Protein AF-A0A1C6F5N3-F1 (afdb_monomer)

Solvent-accessible surface area (backbone atoms only — not comparable to full-atom values): 8047 Å² total; per-residue (Å²): 133,80,53,84,47,76,30,86,41,74,89,65,48,77,66,66,93,70,62,50,49,70,49,57,25,72,77,47,79,42,77,43,84,40,82,73,46,70,59,88,92,60,55,40,72,46,76,48,52,24,32,31,22,76,74,11,34,26,26,45,71,50,47,52,52,51,51,55,49,46,32,61,75,67,72,35,55,74,56,50,51,50,50,45,53,50,44,69,77,73,47,82,84,55,86,45,72,67,55,44,51,53,52,42,50,52,40,57,31,57,44,40,72,32,30,84,83,38,92,53,30,69,58,54,26,64,75,72,68,51,79,68,56,91,64,84,128

Nearest PDB structures (foldseek):
  6n60-assembly1_B  TM=3.748E-01  e=3.143E+00  Escherichia coli
  6tqo-assembly1_V  TM=3.774E-01  e=3.764E+00  Escherichia coli
  8gzh-assembly1_B  TM=3.529E-01  e=5.084E+00  Synechocystis sp. PCC 6803
  8txo-assembly1_A  TM=3.589E-01  e=7.745E+00  Escherichia coli
  7nsg-assembly1_A  TM=2.318E-01  e=5.399E+00  Homo sapiens

Structure (mmCIF, N/CA/C/O backbone):
data_AF-A0A1C6F5N3-F1
#
_entry.id   AF-A0A1C6F5N3-F1
#
loop_
_atom_site.group_PDB
_atom_site.id
_atom_site.type_symbol
_atom_site.label_atom_id
_atom_site.label_alt_id
_atom_site.label_comp_id
_atom_site.label_asym_id
_atom_site.label_entity_id
_atom_site.label_seq_id
_atom_site.pdbx_PDB_ins_code
_atom_site.Cartn_x
_atom_site.Cartn_y
_atom_site.Cartn_z
_atom_site.occupancy
_atom_site.B_iso_or_equiv
_atom_site.auth_seq_id
_atom_site.auth_comp_id
_atom_site.auth_asym_id
_atom_site.auth_atom_id
_atom_site.pdbx_PDB_model_num
ATOM 1 N N . MET A 1 1 ? 2.913 -21.765 -5.835 1.00 65.75 1 MET A N 1
ATOM 2 C CA . MET A 1 1 ? 3.964 -21.067 -6.609 1.00 65.75 1 MET A CA 1
ATOM 3 C C . MET A 1 1 ? 3.301 -19.849 -7.223 1.00 65.75 1 MET A C 1
ATOM 5 O O . MET A 1 1 ? 2.294 -20.045 -7.889 1.00 65.75 1 MET A O 1
ATOM 9 N N . TYR A 1 2 ? 3.788 -18.640 -6.940 1.00 76.81 2 TYR A N 1
ATOM 10 C CA . TYR A 1 2 ? 3.177 -17.402 -7.440 1.00 76.81 2 TYR A CA 1
ATOM 11 C C . TYR A 1 2 ? 3.415 -17.212 -8.949 1.00 76.81 2 TYR A C 1
ATOM 13 O O . TYR A 1 2 ? 4.410 -17.734 -9.475 1.00 76.81 2 TYR A O 1
ATOM 21 N N . PRO A 1 3 ? 2.514 -16.511 -9.661 1.00 80.19 3 PRO A N 1
ATOM 22 C CA . PRO A 1 3 ? 2.670 -16.251 -11.087 1.00 80.19 3 PRO A CA 1
ATOM 23 C C . PRO A 1 3 ? 3.905 -15.390 -11.363 1.00 80.19 3 PRO A C 1
ATOM 25 O O . PRO A 1 3 ? 4.174 -14.417 -10.666 1.00 80.19 3 PRO A O 1
ATOM 28 N N . ARG A 1 4 ? 4.642 -15.734 -12.427 1.00 82.25 4 ARG A N 1
ATOM 29 C CA . ARG A 1 4 ? 5.849 -15.012 -12.880 1.00 82.25 4 ARG A CA 1
ATOM 30 C C . ARG A 1 4 ? 5.552 -13.894 -13.886 1.00 82.25 4 ARG A C 1
ATOM 32 O O . ARG A 1 4 ? 6.461 -13.430 -14.571 1.00 82.25 4 ARG A O 1
ATOM 39 N N . THR A 1 5 ? 4.287 -13.517 -14.038 1.00 93.50 5 THR A N 1
ATOM 40 C CA . THR A 1 5 ? 3.874 -12.444 -14.947 1.00 93.50 5 THR A CA 1
ATOM 41 C C . THR A 1 5 ? 4.465 -11.127 -14.457 1.00 93.50 5 THR A C 1
ATOM 43 O O . THR A 1 5 ? 4.219 -10.741 -13.321 1.00 93.50 5 THR A O 1
ATOM 46 N N . ILE A 1 6 ? 5.245 -10.448 -15.297 1.00 94.75 6 ILE A N 1
ATOM 47 C CA . ILE A 1 6 ? 5.815 -9.132 -14.989 1.00 94.75 6 ILE A CA 1
ATOM 48 C C . ILE A 1 6 ? 4.849 -8.055 -15.482 1.00 94.75 6 ILE A C 1
ATOM 50 O O . ILE A 1 6 ? 4.496 -8.042 -16.663 1.00 94.75 6 ILE A O 1
ATOM 54 N N . ILE A 1 7 ? 4.443 -7.145 -14.598 1.00 96.56 7 ILE A N 1
ATOM 55 C CA . ILE A 1 7 ? 3.514 -6.055 -14.919 1.00 96.56 7 ILE A CA 1
ATOM 56 C C . ILE A 1 7 ? 4.216 -4.716 -14.683 1.00 96.56 7 ILE A C 1
ATOM 58 O O . ILE A 1 7 ? 4.397 -4.269 -13.554 1.00 96.56 7 ILE A O 1
ATOM 62 N N . ASP A 1 8 ? 4.615 -4.072 -15.779 1.00 96.19 8 ASP A N 1
ATOM 63 C CA . ASP A 1 8 ? 5.403 -2.829 -15.785 1.00 96.19 8 ASP A CA 1
ATOM 64 C C . ASP A 1 8 ? 4.609 -1.604 -16.251 1.00 96.19 8 ASP A C 1
ATOM 66 O O . ASP A 1 8 ? 5.149 -0.523 -16.472 1.00 96.19 8 ASP A O 1
ATOM 70 N N . SER A 1 9 ? 3.311 -1.730 -16.465 1.00 96.50 9 SER A N 1
ATOM 71 C CA . SER A 1 9 ? 2.491 -0.579 -16.831 1.00 96.50 9 SER A CA 1
ATOM 72 C C . SER A 1 9 ? 1.043 -0.847 -16.493 1.00 96.50 9 SER A C 1
ATOM 74 O O . SER A 1 9 ? 0.600 -1.993 -16.525 1.00 96.50 9 SER A O 1
ATOM 76 N N . LEU A 1 10 ? 0.293 0.222 -16.243 1.00 95.69 10 LEU A N 1
ATOM 77 C CA . LEU A 1 10 ? -1.140 0.143 -15.978 1.00 95.69 10 LEU A CA 1
ATOM 78 C C . LEU A 1 10 ? -1.914 -0.490 -17.146 1.00 95.69 10 LEU A C 1
ATOM 80 O O . LEU A 1 10 ? -2.889 -1.196 -16.925 1.00 95.69 10 LEU A O 1
ATOM 84 N N . SER A 1 11 ? -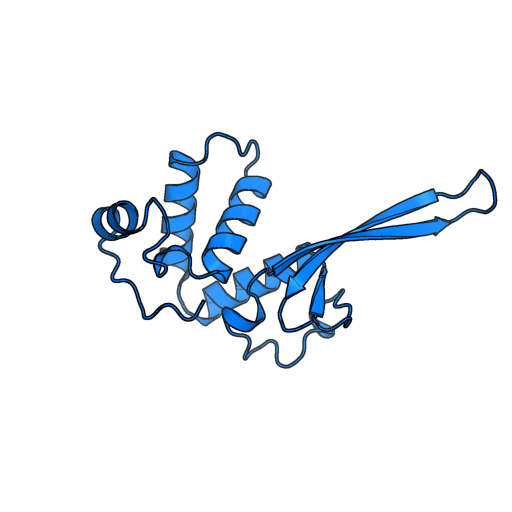1.454 -0.308 -18.389 1.00 95.00 11 SER A N 1
ATOM 85 C CA . SER A 1 11 ? -2.050 -0.940 -19.575 1.00 95.00 11 SER A CA 1
ATOM 86 C C . SER A 1 11 ? -1.819 -2.451 -19.661 1.00 95.00 11 SER A C 1
ATOM 88 O O . SER A 1 11 ? -2.506 -3.121 -20.424 1.00 95.00 11 SER A O 1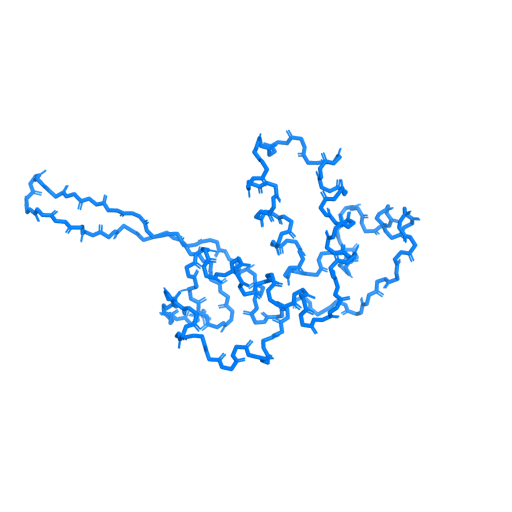
ATOM 90 N N . ALA A 1 12 ? -0.845 -2.987 -18.920 1.00 94.88 12 ALA A N 1
ATOM 91 C CA . ALA A 1 12 ? -0.572 -4.423 -18.853 1.00 94.88 12 ALA A CA 1
ATOM 92 C C . ALA A 1 12 ? -1.364 -5.125 -17.733 1.00 94.88 12 ALA A C 1
ATOM 94 O O . ALA A 1 12 ? -1.250 -6.339 -17.579 1.00 94.88 12 ALA A O 1
ATOM 95 N N . VAL A 1 13 ? -2.145 -4.375 -16.949 1.00 94.94 13 VAL A N 1
ATOM 96 C CA . VAL A 1 13 ? -2.936 -4.900 -15.833 1.00 94.94 13 VAL A CA 1
ATOM 97 C C . VAL A 1 13 ? -4.248 -5.488 -16.370 1.00 94.94 13 VAL A C 1
ATOM 99 O O . VAL A 1 13 ? -5.045 -4.751 -16.959 1.00 94.94 13 VAL A O 1
ATOM 102 N N . PRO A 1 14 ? -4.507 -6.793 -16.186 1.00 91.12 14 PRO A N 1
ATOM 103 C CA . PRO A 1 14 ? -5.760 -7.404 -16.617 1.00 91.12 14 PRO A CA 1
ATOM 104 C C . PRO A 1 14 ? -6.924 -6.946 -15.728 1.00 91.12 14 PRO A C 1
ATOM 106 O O . PRO A 1 14 ? -6.763 -6.858 -14.515 1.00 91.12 14 PRO A O 1
ATOM 109 N N . ASN A 1 15 ? -8.096 -6.689 -16.326 1.00 92.25 15 ASN A N 1
ATOM 110 C CA . ASN A 1 15 ? -9.346 -6.349 -15.620 1.00 92.25 15 ASN A CA 1
ATOM 111 C C . ASN A 1 15 ? -9.165 -5.292 -14.508 1.00 92.25 15 ASN A C 1
ATOM 113 O O . ASN A 1 15 ? -9.688 -5.434 -13.404 1.00 92.25 15 ASN A O 1
ATOM 117 N N . ARG A 1 16 ? -8.379 -4.243 -14.790 1.00 92.94 16 ARG A N 1
ATOM 118 C CA . ARG A 1 16 ? -7.961 -3.202 -13.832 1.00 92.94 16 ARG A CA 1
ATOM 119 C C . ARG A 1 16 ? -9.123 -2.570 -13.051 1.00 92.94 16 ARG A C 1
ATOM 121 O O . ARG A 1 16 ? -8.981 -2.224 -11.880 1.00 92.94 16 ARG A O 1
ATOM 128 N N . ASP A 1 17 ? -10.261 -2.410 -13.710 1.00 92.88 17 ASP A N 1
ATOM 129 C CA . ASP A 1 17 ? -11.504 -1.851 -13.180 1.00 92.88 17 ASP A CA 1
ATOM 130 C C . ASP A 1 17 ? -12.204 -2.759 -12.156 1.00 92.88 17 ASP A C 1
ATOM 132 O O . ASP A 1 17 ? -13.031 -2.277 -11.387 1.00 92.88 17 ASP A O 1
ATOM 136 N N . GLN A 1 18 ? -11.846 -4.044 -12.104 1.00 94.00 18 GLN A N 1
ATOM 137 C CA . GLN A 1 18 ? -12.473 -5.067 -11.259 1.00 94.00 18 GLN A CA 1
ATOM 138 C C . GLN A 1 18 ? -11.532 -5.622 -10.185 1.00 94.00 18 GLN A C 1
ATOM 140 O O . GLN A 1 18 ? -11.899 -6.562 -9.485 1.00 94.00 18 GLN A O 1
ATOM 145 N N . LEU A 1 19 ? -10.327 -5.061 -10.048 1.00 95.12 19 LEU A N 1
ATOM 146 C CA . LEU A 1 19 ? -9.371 -5.528 -9.048 1.00 95.12 19 LEU A CA 1
ATOM 147 C C . LEU A 1 19 ? -9.921 -5.374 -7.631 1.00 95.12 19 LEU A C 1
ATOM 149 O O . LEU A 1 19 ? -10.542 -4.367 -7.284 1.00 95.12 19 LEU A O 1
ATOM 153 N N . THR A 1 20 ? -9.636 -6.363 -6.802 1.00 95.06 20 THR A N 1
ATOM 154 C CA . THR A 1 20 ? -10.000 -6.404 -5.388 1.00 95.06 20 THR A CA 1
ATOM 155 C C . THR A 1 20 ? -8.770 -6.205 -4.502 1.00 95.06 20 THR A C 1
ATOM 157 O O . THR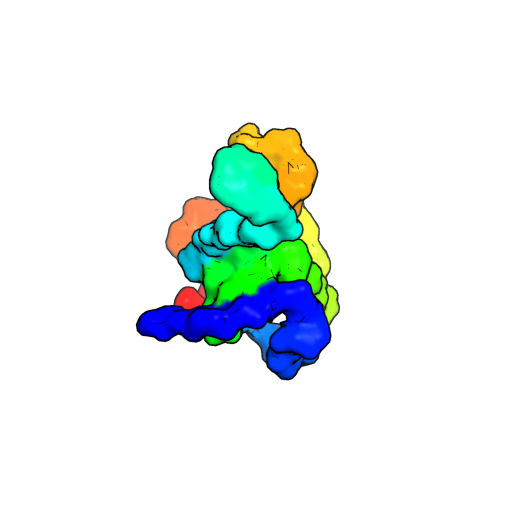 A 1 20 ? -7.632 -6.217 -4.975 1.00 95.06 20 THR A O 1
ATOM 160 N N . HIS A 1 21 ? -8.986 -6.064 -3.191 1.00 94.69 21 HIS A N 1
ATOM 161 C CA . HIS A 1 21 ? -7.897 -6.052 -2.208 1.00 94.69 21 HIS A CA 1
ATOM 162 C C . HIS A 1 21 ? -7.025 -7.305 -2.305 1.00 94.69 21 HIS A C 1
ATOM 164 O O . HIS A 1 21 ? -5.805 -7.208 -2.258 1.00 94.69 21 HIS A O 1
ATOM 170 N N . LYS A 1 22 ? -7.642 -8.471 -2.526 1.00 93.50 22 LYS A N 1
ATOM 171 C CA . LYS A 1 22 ? -6.935 -9.745 -2.663 1.00 93.50 22 LYS A CA 1
ATOM 172 C C . LYS A 1 22 ? -5.977 -9.754 -3.855 1.00 93.50 22 LYS A C 1
ATOM 174 O O . LYS A 1 22 ? -4.838 -10.188 -3.721 1.00 93.50 22 LYS A O 1
ATOM 179 N N . ASP A 1 23 ? -6.403 -9.217 -4.997 1.00 94.94 23 ASP A N 1
ATOM 180 C CA . ASP A 1 23 ? -5.569 -9.156 -6.206 1.00 94.94 23 ASP A CA 1
ATOM 181 C C . ASP A 1 23 ? -4.326 -8.268 -6.020 1.00 94.94 23 ASP A C 1
ATOM 183 O O . ASP A 1 23 ? -3.284 -8.489 -6.649 1.00 94.94 23 ASP A O 1
ATOM 187 N N . LEU A 1 24 ? -4.438 -7.256 -5.153 1.00 96.12 24 LEU A N 1
ATOM 188 C CA . LEU A 1 24 ? -3.381 -6.296 -4.839 1.00 96.12 24 LEU A CA 1
ATOM 189 C C . LEU A 1 24 ? -2.652 -6.592 -3.523 1.00 96.12 24 LEU A C 1
ATOM 191 O O . LEU A 1 24 ? -1.710 -5.870 -3.197 1.00 96.12 24 LEU A O 1
ATOM 195 N N . HIS A 1 25 ? -3.028 -7.646 -2.796 1.00 95.31 25 HIS A N 1
ATOM 196 C CA . HIS A 1 25 ? -2.366 -8.038 -1.559 1.00 95.31 25 HIS A CA 1
ATOM 197 C C . HIS A 1 25 ? -0.890 -8.349 -1.834 1.00 95.31 25 HIS A C 1
ATOM 199 O O . HIS A 1 25 ? -0.555 -9.175 -2.690 1.00 95.31 25 HIS A O 1
ATOM 205 N N . ALA A 1 26 ? 0.001 -7.662 -1.123 1.00 95.38 26 ALA A N 1
ATOM 206 C CA . ALA A 1 26 ? 1.435 -7.831 -1.277 1.00 95.38 26 ALA A CA 1
ATOM 207 C C . ALA A 1 26 ? 1.897 -9.114 -0.571 1.00 95.38 26 ALA A C 1
ATOM 209 O O . ALA A 1 26 ? 1.784 -9.236 0.644 1.00 95.38 26 ALA A O 1
ATOM 210 N N . HIS A 1 27 ? 2.470 -10.060 -1.319 1.00 94.50 27 HIS A N 1
ATOM 211 C CA . HIS A 1 27 ? 3.095 -11.251 -0.730 1.00 94.50 27 HIS A CA 1
ATOM 212 C C . HIS A 1 27 ? 4.513 -10.958 -0.243 1.00 94.50 27 HIS A C 1
ATOM 214 O O . HIS A 1 27 ? 4.912 -11.386 0.837 1.00 94.50 27 HIS A O 1
ATOM 220 N N . PHE A 1 28 ? 5.303 -10.279 -1.077 1.00 93.44 28 PHE A N 1
ATOM 221 C CA . PHE A 1 28 ? 6.658 -9.816 -0.771 1.00 93.44 28 PHE A CA 1
ATOM 222 C C . PHE A 1 28 ? 7.153 -8.847 -1.852 1.00 93.44 28 PHE A C 1
ATOM 224 O O . PHE A 1 28 ? 6.734 -8.916 -3.012 1.00 93.44 28 PHE A O 1
ATOM 231 N N . SER A 1 29 ? 8.101 -7.977 -1.499 1.00 94.00 29 SER A N 1
ATOM 232 C CA . SER A 1 29 ? 8.797 -7.133 -2.474 1.00 94.00 29 SER A CA 1
ATOM 233 C C . SER A 1 29 ? 9.739 -7.956 -3.359 1.00 94.00 29 SER A C 1
ATOM 235 O O . SER A 1 29 ? 10.424 -8.873 -2.899 1.00 94.00 29 SER A O 1
ATOM 237 N N . THR A 1 30 ? 9.833 -7.587 -4.631 1.00 94.31 30 THR A N 1
ATOM 238 C CA . THR A 1 30 ? 10.756 -8.160 -5.612 1.00 94.31 30 THR A CA 1
ATOM 239 C C . THR A 1 30 ? 11.789 -7.121 -6.041 1.00 94.31 30 THR A C 1
ATOM 241 O O . THR A 1 30 ? 11.554 -5.910 -6.016 1.00 94.31 30 THR A O 1
ATOM 244 N N . GLY A 1 31 ? 12.963 -7.598 -6.450 1.00 93.56 31 GLY A N 1
ATOM 245 C CA . GLY A 1 31 ? 14.038 -6.755 -6.958 1.00 93.56 31 GLY A CA 1
ATOM 246 C C . GLY A 1 31 ? 14.748 -7.434 -8.118 1.00 93.56 31 GLY A C 1
ATOM 247 O O . GLY A 1 31 ? 15.220 -8.564 -7.988 1.00 93.56 31 GLY A O 1
ATOM 248 N N . GLN A 1 32 ? 14.848 -6.742 -9.251 1.00 90.75 32 GLN A N 1
ATOM 249 C CA . GLN A 1 32 ? 15.561 -7.226 -10.428 1.00 90.75 32 GLN A CA 1
ATOM 250 C C . GLN A 1 32 ? 16.620 -6.218 -10.869 1.00 90.75 32 GLN A C 1
ATOM 252 O O . GLN A 1 32 ? 16.323 -5.058 -11.155 1.00 90.75 32 GLN A O 1
ATOM 257 N N . SER A 1 33 ? 17.866 -6.681 -10.971 1.00 91.06 33 SER A N 1
ATOM 258 C CA . SER A 1 33 ? 18.918 -5.918 -11.637 1.00 91.06 33 SER A CA 1
ATOM 259 C C . SER A 1 33 ? 18.727 -6.000 -13.150 1.00 91.06 33 SER A C 1
ATOM 261 O O . SER A 1 33 ? 18.634 -7.092 -13.714 1.00 91.06 33 SER A O 1
ATOM 263 N N . ILE A 1 34 ? 18.670 -4.846 -13.808 1.00 91.62 34 ILE A N 1
ATOM 264 C CA . ILE A 1 34 ? 18.471 -4.733 -15.254 1.00 91.62 34 ILE A CA 1
ATOM 265 C C . ILE A 1 34 ? 19.742 -4.164 -15.865 1.00 91.62 34 ILE A C 1
ATOM 267 O O . ILE A 1 34 ? 20.194 -3.090 -15.475 1.00 91.62 34 ILE A O 1
ATOM 271 N N . LEU A 1 35 ? 20.321 -4.862 -16.839 1.00 92.31 35 LEU A N 1
ATOM 272 C CA . LEU A 1 35 ? 21.436 -4.324 -17.610 1.00 92.31 35 LEU A CA 1
ATOM 273 C C . LEU A 1 35 ? 20.924 -3.183 -18.499 1.00 92.31 35 LEU A C 1
ATOM 275 O O . LEU A 1 35 ? 20.160 -3.421 -19.428 1.00 92.31 35 LEU A O 1
ATOM 279 N N . LEU A 1 36 ? 21.359 -1.956 -18.224 1.00 91.75 36 LEU A N 1
ATOM 280 C CA . LEU A 1 36 ? 20.977 -0.777 -19.002 1.00 91.75 36 LEU A CA 1
ATOM 281 C C . LEU A 1 36 ? 21.861 -0.616 -20.238 1.00 91.75 36 LEU A C 1
ATOM 283 O O . LEU A 1 36 ? 21.388 -0.248 -21.306 1.00 91.75 36 LEU A O 1
ATOM 287 N N . SER A 1 37 ? 23.170 -0.827 -20.082 1.00 93.19 37 SER A N 1
ATOM 288 C CA . SER A 1 37 ? 24.150 -0.667 -21.161 1.00 93.19 37 SER A CA 1
ATOM 289 C C . SER A 1 37 ? 25.518 -1.236 -20.779 1.00 93.19 37 SER A C 1
ATOM 291 O O . SER A 1 37 ? 25.761 -1.600 -19.627 1.00 93.19 37 SER A O 1
ATOM 293 N N . GLY A 1 38 ? 26.434 -1.275 -21.749 1.00 91.12 38 GLY A N 1
ATOM 294 C CA . GLY A 1 38 ? 27.826 -1.671 -21.548 1.00 91.12 38 GLY A CA 1
ATOM 295 C C . GLY A 1 38 ? 28.072 -3.173 -21.692 1.00 91.12 38 GLY A C 1
ATOM 296 O O . GLY A 1 38 ? 27.155 -3.981 -21.828 1.00 91.12 38 GLY A O 1
ATOM 297 N N . SER A 1 39 ? 29.348 -3.551 -21.682 1.00 90.06 39 SER A N 1
ATOM 298 C CA . SER A 1 39 ? 29.796 -4.943 -21.773 1.00 90.06 39 SER A CA 1
ATOM 299 C C . SER A 1 39 ? 31.034 -5.158 -20.899 1.00 90.06 39 SER A C 1
ATOM 301 O O . SER A 1 39 ? 31.700 -4.201 -20.506 1.00 90.06 39 SER A O 1
ATOM 303 N N . GLY A 1 40 ? 31.327 -6.412 -20.538 1.00 89.75 40 GLY A N 1
ATOM 304 C CA . GLY A 1 40 ? 32.463 -6.735 -19.669 1.00 89.75 40 GLY A CA 1
ATOM 305 C C . GLY A 1 40 ? 32.419 -5.989 -18.330 1.00 89.75 40 GLY A C 1
ATOM 306 O O . GLY A 1 40 ? 31.442 -6.102 -17.590 1.00 89.75 40 GLY A O 1
ATOM 307 N N . ARG A 1 41 ? 33.484 -5.234 -18.036 1.00 89.31 41 ARG A N 1
ATOM 308 C CA . ARG A 1 41 ? 33.627 -4.420 -16.816 1.00 89.31 41 ARG A CA 1
ATOM 309 C C . ARG A 1 41 ? 32.828 -3.111 -16.837 1.00 89.31 41 ARG A C 1
ATOM 311 O O . ARG A 1 41 ? 32.595 -2.543 -15.781 1.00 89.31 41 ARG A O 1
ATOM 318 N N . ASP A 1 42 ? 32.393 -2.657 -18.013 1.00 94.06 42 ASP A N 1
ATOM 319 C CA . ASP A 1 42 ? 31.734 -1.357 -18.202 1.00 94.06 42 ASP A CA 1
ATOM 320 C C . ASP A 1 42 ? 30.197 -1.468 -18.169 1.00 94.06 42 ASP A C 1
ATOM 322 O O . ASP A 1 42 ? 29.484 -0.568 -18.618 1.00 94.06 42 ASP A O 1
ATOM 326 N N . LYS A 1 43 ? 29.665 -2.593 -17.669 1.00 94.50 43 LYS A N 1
ATOM 327 C CA . LYS A 1 43 ? 28.223 -2.809 -17.520 1.00 94.50 43 LYS A CA 1
ATOM 328 C C . LYS A 1 43 ? 27.630 -1.818 -16.524 1.00 94.50 43 LYS A C 1
ATOM 330 O O . LYS A 1 43 ? 28.096 -1.697 -15.393 1.00 94.50 43 LYS A O 1
ATOM 335 N N . LYS A 1 44 ? 26.543 -1.172 -16.930 1.00 94.44 44 LYS A N 1
ATOM 336 C CA . LYS A 1 44 ? 25.724 -0.306 -16.086 1.00 94.44 44 LYS A CA 1
ATOM 337 C C . LYS A 1 44 ? 24.397 -0.989 -15.827 1.00 94.44 44 LYS A C 1
ATOM 339 O O . LYS A 1 44 ? 23.714 -1.382 -16.772 1.00 94.44 44 LYS A O 1
ATOM 344 N N . TYR A 1 45 ? 24.035 -1.100 -14.558 1.00 92.12 45 TYR A N 1
ATOM 345 C CA . TYR A 1 45 ? 22.786 -1.716 -14.138 1.00 92.12 45 TYR A CA 1
ATOM 346 C C . TYR A 1 45 ? 21.840 -0.676 -13.547 1.00 92.12 45 TYR A C 1
ATOM 348 O O . TYR A 1 45 ? 22.271 0.272 -12.894 1.00 92.12 45 TYR A O 1
ATOM 356 N N . GLY A 1 46 ? 20.554 -0.883 -13.784 1.00 91.94 46 GLY A N 1
ATOM 357 C CA . GLY A 1 46 ? 19.455 -0.283 -13.050 1.00 91.94 46 GLY A CA 1
ATOM 358 C C . GLY A 1 46 ? 18.811 -1.328 -12.149 1.00 91.94 46 GLY A C 1
ATOM 359 O O . GLY A 1 46 ? 19.159 -2.512 -12.198 1.00 91.94 46 GLY A O 1
ATOM 360 N N . TYR A 1 47 ? 17.854 -0.885 -11.344 1.00 91.56 47 TYR A N 1
ATOM 361 C CA . TYR A 1 47 ? 17.065 -1.754 -10.484 1.00 91.56 47 TYR A CA 1
ATOM 362 C C . TYR A 1 47 ? 15.584 -1.514 -10.734 1.00 91.56 47 TYR A C 1
ATOM 364 O O . TYR A 1 47 ? 15.124 -0.373 -10.744 1.00 91.56 47 TYR A O 1
ATOM 372 N N . ARG A 1 48 ? 14.852 -2.605 -10.935 1.00 93.88 48 ARG A N 1
ATOM 373 C CA . ARG A 1 48 ? 13.394 -2.641 -10.923 1.00 93.88 48 ARG A CA 1
ATOM 374 C C . ARG A 1 48 ? 12.957 -3.191 -9.576 1.00 93.88 48 ARG A C 1
ATOM 376 O O . ARG A 1 48 ? 13.319 -4.316 -9.240 1.00 93.88 48 ARG A O 1
ATOM 383 N N . ASN A 1 49 ? 12.167 -2.406 -8.857 1.00 95.25 49 ASN A N 1
ATOM 384 C CA . ASN A 1 49 ? 11.505 -2.835 -7.632 1.00 95.25 49 ASN A CA 1
ATOM 385 C C . ASN A 1 49 ? 10.051 -3.160 -7.959 1.00 95.25 49 ASN A C 1
ATOM 387 O O . ASN A 1 49 ? 9.387 -2.382 -8.654 1.00 95.25 49 ASN A O 1
ATOM 391 N N . GLY A 1 50 ? 9.574 -4.292 -7.470 1.00 95.94 50 GLY A N 1
ATOM 392 C CA . GLY A 1 50 ? 8.201 -4.728 -7.653 1.00 95.94 50 GLY A CA 1
ATOM 393 C C . GLY A 1 50 ? 7.618 -5.334 -6.390 1.00 95.94 50 GLY A C 1
ATOM 394 O O . GLY A 1 50 ? 8.264 -5.385 -5.341 1.00 95.94 50 GLY A O 1
ATOM 395 N N . ILE A 1 51 ? 6.371 -5.758 -6.502 1.00 96.62 51 ILE A N 1
ATOM 396 C CA . ILE A 1 51 ? 5.590 -6.401 -5.457 1.00 96.62 51 ILE A CA 1
ATOM 397 C C . ILE A 1 51 ? 4.941 -7.621 -6.097 1.00 96.62 51 ILE A C 1
ATOM 399 O O . ILE A 1 51 ? 4.225 -7.509 -7.094 1.00 96.62 51 ILE A O 1
ATOM 403 N N . GLN A 1 52 ? 5.214 -8.797 -5.535 1.00 97.00 52 GLN A N 1
ATOM 404 C CA . GLN A 1 52 ? 4.535 -10.017 -5.940 1.00 97.00 52 GLN A CA 1
ATOM 405 C C . GLN A 1 52 ? 3.126 -10.022 -5.341 1.00 97.00 52 GLN A C 1
ATOM 407 O O . GLN A 1 52 ? 2.981 -9.999 -4.122 1.00 97.00 52 GLN A O 1
ATOM 412 N N . THR A 1 53 ? 2.111 -10.128 -6.193 1.00 95.88 53 THR A N 1
ATOM 413 C CA . THR A 1 53 ? 0.709 -10.358 -5.818 1.00 95.88 53 THR A CA 1
ATOM 414 C C . THR A 1 53 ? 0.169 -11.608 -6.525 1.00 95.88 53 THR A C 1
ATOM 416 O O . THR A 1 53 ? 0.908 -12.302 -7.241 1.00 95.88 53 THR A O 1
ATOM 419 N N . ASP A 1 54 ? -1.121 -11.898 -6.350 1.00 93.19 54 ASP A N 1
ATOM 420 C CA . ASP A 1 54 ? -1.826 -12.962 -7.077 1.00 93.19 54 ASP A CA 1
ATOM 421 C C . ASP A 1 54 ? -1.942 -12.692 -8.590 1.00 93.19 54 ASP A C 1
ATOM 423 O O . ASP A 1 54 ? -2.104 -13.630 -9.370 1.00 93.19 54 ASP A O 1
ATOM 427 N N . LEU A 1 55 ? -1.789 -11.437 -9.032 1.00 94.00 55 LEU A N 1
ATOM 428 C CA . LEU A 1 55 ? -1.764 -11.069 -10.455 1.00 94.00 55 LEU A CA 1
ATOM 429 C C . LEU A 1 55 ? -0.394 -11.319 -11.105 1.00 94.00 55 LEU A C 1
ATOM 431 O O . LEU A 1 55 ? -0.306 -11.599 -12.304 1.00 94.00 55 LEU A O 1
ATOM 435 N N . GLY A 1 56 ? 0.684 -11.194 -10.331 1.00 95.12 56 GLY A N 1
ATOM 436 C CA . GLY A 1 56 ? 2.055 -11.229 -10.831 1.00 95.12 56 GLY A CA 1
ATOM 437 C C . GLY A 1 56 ? 2.998 -10.330 -10.039 1.00 95.12 56 GLY A C 1
ATOM 438 O O . GLY A 1 56 ? 2.664 -9.839 -8.967 1.00 95.12 56 GLY A O 1
ATOM 439 N N . ASP A 1 57 ? 4.190 -10.119 -10.586 1.00 96.44 57 ASP A N 1
ATOM 440 C CA . ASP A 1 57 ? 5.184 -9.178 -10.074 1.00 96.44 57 ASP A CA 1
ATOM 441 C C . ASP A 1 57 ? 4.949 -7.797 -10.707 1.00 96.44 57 ASP A C 1
ATOM 443 O O . ASP A 1 57 ? 5.374 -7.505 -11.836 1.00 96.44 57 ASP A O 1
ATOM 447 N N . ILE A 1 58 ? 4.236 -6.947 -9.973 1.00 97.44 58 ILE A N 1
ATOM 448 C CA . ILE A 1 58 ? 3.842 -5.604 -10.396 1.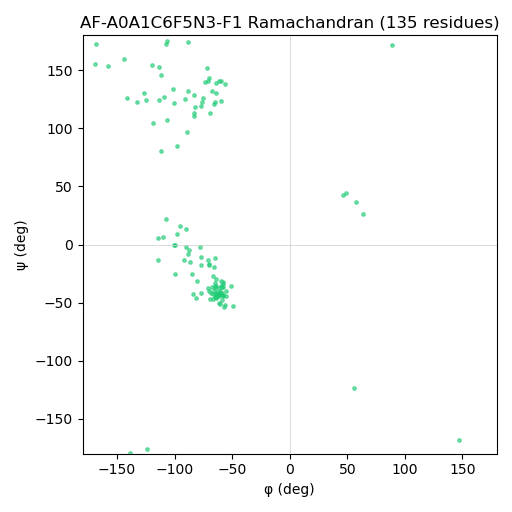00 97.44 58 ILE A CA 1
ATOM 449 C C . ILE A 1 58 ? 4.937 -4.618 -10.005 1.00 97.44 58 ILE A C 1
ATOM 451 O O . ILE A 1 58 ? 5.407 -4.628 -8.870 1.00 97.44 58 ILE A O 1
ATOM 455 N N . ARG A 1 59 ? 5.357 -3.740 -10.920 1.00 97.12 59 ARG A N 1
ATOM 456 C CA . ARG A 1 59 ? 6.334 -2.695 -10.589 1.00 97.12 59 ARG A CA 1
ATOM 457 C C . ARG A 1 59 ? 5.783 -1.792 -9.484 1.00 97.12 59 ARG A C 1
ATOM 459 O O . ARG A 1 59 ? 4.600 -1.471 -9.479 1.00 97.12 59 ARG A O 1
ATOM 466 N N . ASN A 1 60 ? 6.640 -1.381 -8.555 1.00 96.56 60 ASN A N 1
ATOM 467 C CA . ASN A 1 60 ? 6.217 -0.746 -7.307 1.00 96.56 60 ASN A CA 1
ATOM 468 C C . ASN A 1 60 ? 5.374 0.529 -7.504 1.00 96.56 60 ASN A C 1
ATOM 470 O O . ASN A 1 60 ? 4.362 0.703 -6.841 1.00 96.56 60 ASN A O 1
ATOM 474 N N . ASP A 1 61 ? 5.762 1.406 -8.432 1.00 96.31 61 ASP A N 1
ATOM 475 C CA . ASP A 1 61 ? 4.996 2.605 -8.813 1.00 96.31 61 ASP A CA 1
ATOM 476 C C . ASP A 1 61 ? 3.613 2.255 -9.384 1.00 96.31 61 ASP A C 1
ATOM 478 O O . ASP A 1 61 ? 2.614 2.845 -8.986 1.00 96.31 61 ASP A O 1
ATOM 482 N N . VAL A 1 62 ? 3.547 1.251 -10.262 1.00 97.88 62 VAL A N 1
ATOM 483 C CA . VAL A 1 62 ? 2.296 0.766 -10.860 1.00 97.88 62 VAL A CA 1
ATOM 484 C C . VAL A 1 62 ? 1.381 0.184 -9.786 1.00 97.88 62 VAL A C 1
ATOM 486 O O . VAL A 1 62 ? 0.190 0.472 -9.783 1.00 97.88 62 VAL A O 1
ATOM 489 N N . TRP A 1 63 ? 1.923 -0.609 -8.861 1.00 98.19 63 TRP A N 1
ATOM 490 C CA . TRP A 1 63 ? 1.150 -1.180 -7.762 1.00 98.19 63 TRP A CA 1
ATOM 491 C C . TRP A 1 63 ? 0.576 -0.088 -6.847 1.00 98.19 63 TRP A C 1
ATOM 493 O O . TRP A 1 63 ? -0.612 -0.131 -6.538 1.00 98.19 63 TRP A O 1
ATOM 503 N N . LEU A 1 64 ? 1.363 0.940 -6.501 1.00 97.94 64 LEU A N 1
ATOM 504 C CA . LEU A 1 64 ? 0.872 2.076 -5.711 1.00 97.94 64 LEU A CA 1
ATOM 505 C C . LEU A 1 64 ? -0.303 2.785 -6.390 1.00 97.94 64 LEU A C 1
ATOM 507 O O . LEU A 1 64 ? -1.299 3.094 -5.738 1.00 97.94 64 LEU A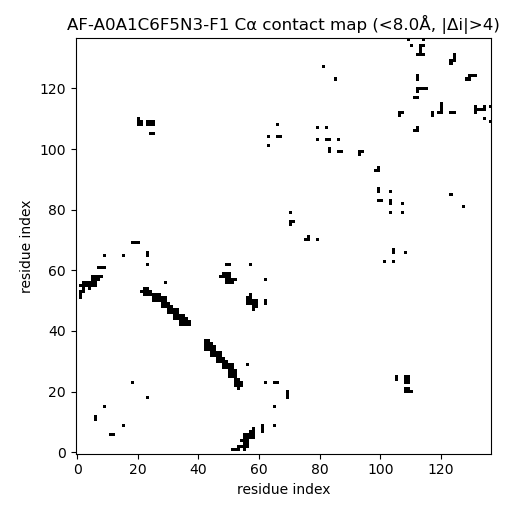 O 1
ATOM 511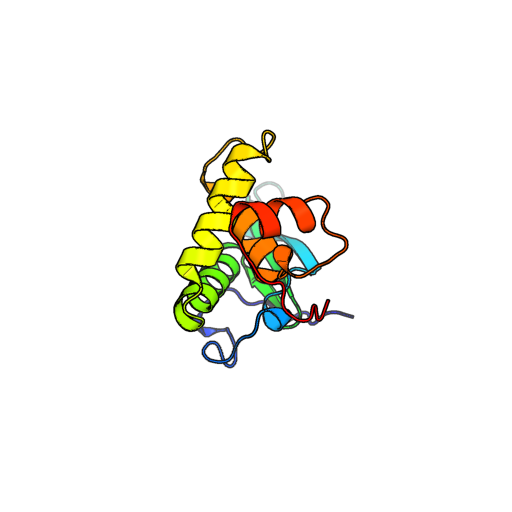 N N . ASP A 1 65 ? -0.204 3.027 -7.697 1.00 97.88 65 ASP A N 1
ATOM 512 C CA . ASP A 1 65 ? -1.277 3.670 -8.455 1.00 97.88 65 ASP A CA 1
ATOM 513 C C . ASP A 1 65 ? -2.546 2.808 -8.494 1.00 97.88 65 ASP A C 1
ATOM 515 O O . ASP A 1 65 ? -3.648 3.338 -8.362 1.00 97.88 65 ASP A O 1
ATOM 519 N N . LEU A 1 66 ? -2.414 1.482 -8.592 1.00 98.12 66 LEU A N 1
ATOM 520 C CA . LEU A 1 66 ? -3.558 0.566 -8.541 1.00 98.12 66 LEU A CA 1
ATOM 521 C C . LEU A 1 66 ? -4.255 0.571 -7.178 1.00 98.12 66 LEU A C 1
ATOM 523 O O . LEU A 1 66 ? -5.485 0.548 -7.130 1.00 98.12 66 LEU A O 1
ATOM 527 N N . VAL A 1 67 ? -3.500 0.621 -6.076 1.00 98.25 67 VAL A N 1
ATOM 528 C CA . VAL A 1 67 ? -4.089 0.700 -4.731 1.00 98.25 67 VAL A CA 1
ATOM 529 C C . VAL A 1 67 ? -4.806 2.038 -4.539 1.00 98.25 67 VAL A C 1
ATOM 531 O O . VAL A 1 67 ? -5.935 2.057 -4.054 1.00 98.25 67 VAL A O 1
ATOM 534 N N . ARG A 1 68 ? -4.219 3.155 -4.994 1.00 98.12 68 ARG A N 1
ATOM 535 C CA . ARG A 1 68 ? -4.888 4.470 -4.977 1.00 98.12 68 ARG A CA 1
ATOM 536 C C . ARG A 1 68 ? -6.192 4.467 -5.771 1.00 98.12 68 ARG A C 1
ATOM 538 O O . ARG A 1 68 ? -7.192 5.016 -5.320 1.00 98.12 68 ARG A O 1
ATOM 545 N N . GLU A 1 69 ? -6.211 3.824 -6.934 1.00 97.62 69 GLU A N 1
ATOM 546 C CA . GLU A 1 69 ? -7.440 3.680 -7.715 1.00 97.62 69 GLU A CA 1
ATOM 547 C C . GLU A 1 69 ? -8.480 2.790 -7.047 1.00 97.62 69 GLU A C 1
ATOM 549 O O . GLU A 1 69 ? -9.672 3.078 -7.152 1.00 97.62 69 GLU A O 1
ATOM 554 N N . LEU A 1 70 ? -8.053 1.726 -6.361 1.00 97.56 70 LEU A N 1
ATOM 555 C CA . LEU A 1 70 ? -8.949 0.878 -5.581 1.00 97.56 70 LEU A CA 1
ATOM 556 C C . LEU A 1 70 ? -9.621 1.675 -4.454 1.00 97.56 70 LEU A C 1
ATOM 558 O O . LEU A 1 70 ? -10.833 1.545 -4.289 1.00 97.56 70 LEU A O 1
ATOM 562 N N . ILE A 1 71 ? -8.870 2.527 -3.747 1.00 98.00 71 ILE A N 1
ATOM 563 C CA . ILE A 1 71 ? -9.403 3.416 -2.699 1.00 98.00 71 ILE A CA 1
ATOM 564 C C . ILE A 1 71 ? -10.514 4.304 -3.270 1.00 98.00 71 ILE A C 1
ATOM 566 O O . ILE A 1 71 ? -11.636 4.295 -2.766 1.00 98.00 71 ILE A O 1
ATOM 570 N N . VAL A 1 72 ? -10.222 5.018 -4.364 1.00 97.88 72 VAL A N 1
ATOM 571 C CA . VAL A 1 72 ? -11.176 5.941 -5.003 1.00 97.88 72 VAL A CA 1
ATOM 572 C C . VAL A 1 72 ? -12.402 5.201 -5.543 1.00 97.88 72 VAL A C 1
ATOM 574 O O . VAL A 1 72 ? -13.533 5.651 -5.376 1.00 97.88 72 VAL A O 1
ATOM 577 N N . ARG A 1 73 ? -12.205 4.039 -6.177 1.00 96.56 73 ARG A N 1
ATOM 578 C CA . ARG A 1 73 ? -13.305 3.219 -6.710 1.00 96.56 73 ARG A CA 1
ATOM 579 C C . ARG A 1 73 ? -14.213 2.678 -5.604 1.00 96.56 73 ARG A C 1
ATOM 581 O O . ARG A 1 73 ? -15.406 2.510 -5.841 1.00 96.56 73 ARG A O 1
ATOM 588 N N . SER A 1 74 ? -13.652 2.395 -4.433 1.00 95.62 74 SER A N 1
ATOM 589 C CA . SER A 1 74 ? -14.389 1.858 -3.283 1.00 95.62 74 SER A CA 1
ATOM 590 C C . SER A 1 74 ? -15.010 2.953 -2.412 1.00 95.62 74 SER A C 1
ATOM 592 O O . SER A 1 74 ? -15.752 2.630 -1.489 1.00 95.62 74 SER A O 1
ATOM 594 N N . HIS A 1 75 ? -14.746 4.229 -2.718 1.00 96.94 75 HIS A N 1
ATOM 595 C CA . HIS A 1 75 ? -15.150 5.382 -1.910 1.00 96.94 75 HIS A CA 1
ATOM 596 C C . HIS A 1 75 ? -14.620 5.321 -0.464 1.00 96.94 75 HIS A C 1
ATOM 598 O O . HIS A 1 75 ? -15.314 5.686 0.486 1.00 96.94 75 HIS A O 1
ATOM 604 N N . GLU A 1 76 ? -13.397 4.806 -0.294 1.00 97.19 76 GLU A N 1
ATOM 605 C CA . GLU A 1 76 ? -12.744 4.606 1.005 1.00 97.19 76 GLU A CA 1
ATOM 606 C C . GLU A 1 76 ? -11.607 5.616 1.262 1.00 97.19 76 GLU A C 1
ATOM 608 O O . GLU A 1 76 ? -10.733 5.370 2.092 1.00 97.19 76 GLU A O 1
ATOM 613 N N . GLU A 1 77 ? -11.602 6.769 0.586 1.00 97.88 77 GLU A N 1
ATOM 614 C CA . GLU A 1 77 ? -10.594 7.823 0.778 1.00 97.88 77 GLU A CA 1
ATOM 615 C C . GLU A 1 77 ? -10.511 8.264 2.247 1.00 97.88 77 GLU A C 1
ATOM 617 O O . GLU A 1 77 ? -9.430 8.341 2.820 1.00 97.88 77 GLU A O 1
ATOM 622 N N . ASP A 1 78 ? -11.667 8.457 2.885 1.00 97.62 78 ASP A N 1
ATOM 623 C CA . ASP A 1 78 ? -11.781 8.851 4.293 1.00 97.62 78 ASP A CA 1
ATOM 624 C C . ASP A 1 78 ? -11.291 7.758 5.269 1.00 97.62 78 ASP A C 1
ATOM 626 O O . ASP A 1 78 ? -10.836 8.065 6.372 1.00 97.62 78 ASP A O 1
ATOM 630 N N . LEU A 1 79 ? -11.355 6.480 4.879 1.00 97.62 79 LEU A N 1
ATOM 631 C CA . LEU A 1 79 ? -10.785 5.374 5.655 1.00 97.62 79 LEU A CA 1
ATOM 632 C C . LEU A 1 79 ? -9.263 5.318 5.486 1.00 97.62 79 LEU A C 1
ATOM 634 O O . LEU A 1 79 ? -8.540 5.125 6.465 1.00 97.62 79 LEU A O 1
ATOM 638 N N . PHE A 1 80 ? -8.775 5.519 4.262 1.00 98.06 80 PHE A N 1
ATOM 639 C CA . PHE A 1 80 ? -7.345 5.593 3.991 1.00 98.06 80 PHE A CA 1
ATOM 640 C C . PHE A 1 80 ? -6.691 6.775 4.716 1.00 98.06 80 PHE A C 1
ATOM 642 O O . PHE A 1 80 ? -5.642 6.596 5.330 1.00 98.06 80 PHE A O 1
ATOM 649 N N . ASP A 1 81 ? -7.324 7.950 4.724 1.00 97.69 81 ASP A N 1
ATOM 650 C CA . ASP A 1 81 ? -6.819 9.131 5.431 1.00 97.69 81 ASP A CA 1
ATOM 651 C C . ASP A 1 81 ? -6.690 8.885 6.943 1.00 97.69 81 ASP A C 1
ATOM 653 O O . ASP A 1 81 ? -5.684 9.266 7.544 1.00 97.69 81 ASP A O 1
ATOM 657 N N . LYS A 1 82 ? -7.652 8.176 7.552 1.00 97.62 82 LYS A N 1
ATOM 658 C CA . LYS A 1 82 ? -7.571 7.747 8.960 1.00 97.62 82 LYS A CA 1
ATOM 659 C C . LYS A 1 82 ? -6.412 6.794 9.207 1.00 97.62 82 LYS A C 1
ATOM 661 O O . LYS A 1 82 ? -5.694 6.945 10.190 1.00 97.62 82 LYS A O 1
ATOM 666 N N . LEU A 1 83 ? -6.219 5.807 8.330 1.00 97.31 83 LEU A N 1
ATOM 667 C CA . LEU A 1 83 ? -5.093 4.880 8.445 1.00 97.31 83 LEU A CA 1
ATOM 668 C C . LEU A 1 83 ? -3.759 5.620 8.295 1.00 97.31 83 LEU A C 1
ATOM 670 O O . LEU A 1 83 ? -2.826 5.367 9.048 1.00 97.31 83 LEU A O 1
ATOM 674 N N . LEU A 1 84 ? -3.674 6.574 7.368 1.00 96.75 84 LEU A N 1
ATOM 675 C CA . LEU A 1 84 ? -2.482 7.389 7.163 1.00 96.75 84 LEU A CA 1
ATOM 676 C C . LEU A 1 84 ? -2.170 8.269 8.380 1.00 96.75 84 LEU A C 1
ATOM 678 O O . LEU A 1 84 ? -1.007 8.395 8.764 1.00 96.75 84 LEU A O 1
ATOM 682 N N . GLU A 1 85 ? -3.188 8.884 8.983 1.00 96.06 85 GLU A N 1
ATOM 683 C CA . GLU A 1 85 ? -3.046 9.658 10.218 1.00 96.06 85 GLU A CA 1
ATOM 684 C C . GLU A 1 85 ? -2.607 8.768 11.385 1.00 96.06 85 GLU A C 1
ATOM 686 O O . GLU A 1 85 ? -1.641 9.106 12.072 1.00 96.06 85 GLU A O 1
ATOM 691 N N . TRP A 1 86 ? -3.227 7.596 11.542 1.00 96.44 86 TRP A N 1
ATOM 692 C CA . TRP A 1 86 ? -2.837 6.614 12.550 1.00 96.44 86 TRP A CA 1
ATOM 693 C C . TRP A 1 86 ? -1.365 6.224 12.415 1.00 96.44 86 TRP A C 1
ATOM 695 O O . TRP A 1 86 ? -0.597 6.344 13.370 1.00 96.44 86 TRP A O 1
ATOM 705 N N . GLU A 1 87 ? -0.937 5.833 11.214 1.00 95.12 87 GLU A N 1
ATOM 706 C CA . GLU A 1 87 ? 0.446 5.436 10.956 1.00 95.12 87 GLU A CA 1
ATOM 707 C C . GLU A 1 87 ? 1.424 6.594 11.155 1.00 95.12 87 GLU A C 1
ATOM 709 O O . GLU A 1 87 ? 2.516 6.411 11.688 1.00 95.12 87 GLU A O 1
ATOM 714 N N . LYS A 1 88 ? 1.039 7.824 10.810 1.00 93.62 88 LYS A N 1
ATOM 715 C CA . LYS A 1 88 ? 1.869 9.003 11.074 1.00 93.62 88 LYS A CA 1
ATOM 716 C C . LYS A 1 88 ? 2.156 9.190 12.568 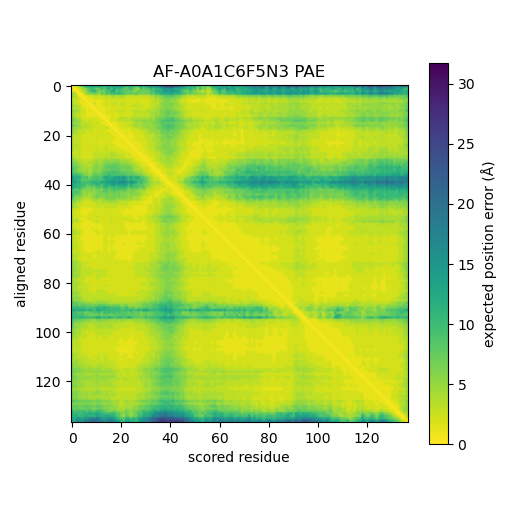1.00 93.62 88 LYS A C 1
ATOM 718 O O . LYS A 1 88 ? 3.236 9.664 12.924 1.00 93.62 88 LYS A O 1
ATOM 723 N N . GLU A 1 89 ? 1.197 8.861 13.428 1.00 91.75 89 GLU A N 1
ATOM 724 C CA . GLU A 1 89 ? 1.323 9.004 14.879 1.00 91.75 89 GLU A CA 1
ATOM 725 C C . GLU A 1 89 ? 2.003 7.811 15.557 1.00 91.75 89 GLU A C 1
ATOM 727 O O . GLU A 1 89 ? 2.599 8.002 16.617 1.00 91.75 89 GLU A O 1
ATOM 732 N N . HIS A 1 90 ? 1.950 6.618 14.956 1.00 88.38 90 HIS A N 1
ATOM 733 C CA . HIS A 1 90 ? 2.369 5.360 15.592 1.00 88.38 90 HIS A CA 1
ATOM 734 C C . HIS A 1 90 ? 3.599 4.705 14.939 1.00 88.38 90 HIS A C 1
ATOM 736 O O . HIS A 1 90 ? 4.257 3.867 15.560 1.00 88.38 90 HIS A O 1
ATOM 742 N N . THR A 1 91 ? 3.992 5.146 13.741 1.00 86.81 91 THR A N 1
ATOM 743 C CA . THR A 1 91 ? 5.109 4.582 12.974 1.00 86.81 91 THR A CA 1
ATOM 744 C C . THR A 1 91 ? 6.287 5.560 12.884 1.00 86.81 91 THR A C 1
ATOM 746 O O . THR A 1 91 ? 6.533 6.240 11.889 1.00 86.81 91 THR A O 1
ATOM 749 N N . TYR A 1 92 ? 7.083 5.611 13.957 1.00 81.75 92 TYR A N 1
ATOM 750 C CA . TYR A 1 92 ? 8.204 6.558 14.096 1.00 81.75 92 TYR A CA 1
ATOM 751 C C . TYR A 1 92 ? 9.468 6.203 13.297 1.00 81.75 92 TYR A C 1
ATOM 753 O O . TYR A 1 92 ? 10.402 7.004 13.232 1.00 81.75 92 TYR A O 1
ATOM 761 N N . TRP A 1 93 ? 9.557 4.993 12.735 1.00 86.94 93 TRP A N 1
ATOM 762 C CA . TRP A 1 93 ? 10.753 4.546 12.008 1.00 86.94 93 TRP A CA 1
ATOM 763 C C . TRP A 1 93 ? 10.761 4.942 10.526 1.00 86.94 93 TRP A C 1
ATOM 765 O O . TRP A 1 93 ? 11.826 4.897 9.904 1.00 86.94 93 TRP A O 1
ATOM 775 N N . LEU A 1 94 ? 9.616 5.345 9.963 1.00 89.06 94 LEU A N 1
ATOM 776 C CA . LEU A 1 94 ? 9.524 5.850 8.592 1.00 89.06 94 LEU A CA 1
ATOM 777 C C . LEU A 1 94 ? 9.895 7.334 8.571 1.00 89.06 94 LEU A C 1
ATOM 779 O O . LEU A 1 94 ? 9.403 8.132 9.367 1.00 89.06 94 LEU A O 1
ATOM 783 N N . LYS A 1 95 ? 10.822 7.707 7.686 1.00 84.00 95 LYS A N 1
ATOM 784 C CA . LYS A 1 95 ? 11.502 9.011 7.751 1.00 84.00 95 LYS A CA 1
ATOM 785 C C . LYS A 1 95 ? 10.916 10.020 6.782 1.00 84.00 95 LYS A C 1
ATOM 787 O O . LYS A 1 95 ? 11.052 11.226 6.986 1.00 84.00 95 LYS A O 1
ATOM 792 N N . THR A 1 96 ? 10.311 9.538 5.705 1.00 92.19 96 THR A N 1
ATOM 793 C CA . THR A 1 96 ? 9.778 10.377 4.636 1.00 92.19 96 THR A CA 1
ATOM 794 C C . THR A 1 96 ? 8.280 10.170 4.464 1.00 92.19 96 THR A C 1
ATOM 796 O O . THR A 1 96 ? 7.742 9.099 4.729 1.00 92.19 96 THR A O 1
ATOM 799 N N . LYS A 1 97 ? 7.603 11.199 3.939 1.00 91.50 97 LYS A N 1
ATOM 800 C CA . LYS A 1 97 ? 6.182 11.109 3.580 1.00 91.50 97 LYS A CA 1
ATOM 801 C C . LYS A 1 97 ? 5.916 9.985 2.569 1.00 91.50 97 LYS A C 1
ATOM 803 O O . LYS A 1 97 ? 4.892 9.328 2.665 1.00 91.50 97 LYS A O 1
ATOM 808 N N . ALA A 1 98 ? 6.836 9.767 1.627 1.00 92.12 98 ALA A N 1
ATOM 809 C CA . ALA A 1 98 ? 6.693 8.740 0.598 1.00 92.12 98 ALA A CA 1
ATOM 810 C C . ALA A 1 98 ? 6.816 7.317 1.166 1.00 92.12 98 ALA A C 1
ATOM 812 O O . ALA A 1 98 ? 6.064 6.441 0.759 1.00 92.12 98 ALA A O 1
ATOM 813 N N . GLU A 1 99 ? 7.735 7.092 2.111 1.00 93.31 99 GLU A N 1
ATOM 814 C CA . GLU A 1 99 ? 7.847 5.810 2.822 1.00 93.31 99 GLU A CA 1
ATOM 815 C C . GLU A 1 99 ? 6.596 5.526 3.657 1.00 93.31 99 GLU A C 1
ATOM 817 O O . GLU A 1 99 ? 6.084 4.412 3.616 1.00 93.31 99 GLU A O 1
ATOM 822 N N . LEU A 1 100 ? 6.089 6.539 4.372 1.00 95.50 100 LEU A N 1
ATOM 823 C CA . LEU A 1 100 ? 4.853 6.424 5.145 1.00 95.50 100 LEU A CA 1
ATOM 824 C C . LEU A 1 100 ? 3.664 6.078 4.246 1.00 95.50 100 LEU A C 1
ATOM 826 O O . LEU A 1 100 ? 2.974 5.103 4.502 1.00 95.50 100 LEU A O 1
ATOM 830 N N . GLU A 1 101 ? 3.461 6.833 3.166 1.00 95.88 101 GLU A N 1
ATOM 831 C CA . GLU A 1 101 ? 2.357 6.595 2.235 1.00 95.88 101 GLU A CA 1
ATOM 832 C C . GLU A 1 101 ? 2.444 5.209 1.578 1.00 95.88 101 GLU A C 1
ATOM 834 O O . GLU A 1 101 ? 1.432 4.521 1.476 1.00 95.88 101 GLU A O 1
ATOM 839 N N . HIS A 1 102 ? 3.642 4.777 1.164 1.00 95.44 102 HIS A N 1
ATOM 840 C CA . HIS A 1 102 ? 3.861 3.439 0.599 1.00 95.44 102 HIS A CA 1
ATOM 841 C C . HIS A 1 102 ? 3.459 2.341 1.591 1.00 95.44 102 HIS A C 1
ATOM 843 O O . HIS A 1 102 ? 2.674 1.461 1.240 1.00 95.44 102 HIS A O 1
ATOM 849 N N . TYR A 1 103 ? 3.911 2.452 2.839 1.00 95.69 103 TYR A N 1
ATOM 850 C CA . TYR A 1 103 ? 3.574 1.501 3.894 1.00 95.69 103 TYR A CA 1
ATOM 851 C C . TYR A 1 103 ? 2.072 1.490 4.215 1.00 95.69 103 TYR A C 1
ATOM 853 O O . TYR A 1 103 ? 1.460 0.427 4.288 1.00 95.69 103 TYR A O 1
ATOM 861 N N . THR A 1 104 ? 1.439 2.659 4.332 1.00 97.25 104 THR A N 1
ATOM 862 C CA . THR A 1 104 ? -0.010 2.764 4.558 1.00 97.25 104 THR A CA 1
ATOM 863 C C . THR A 1 104 ? -0.812 2.142 3.408 1.00 97.25 104 THR A C 1
ATOM 865 O O . THR A 1 104 ? -1.824 1.488 3.654 1.00 97.25 104 THR A O 1
ATOM 868 N N . LEU A 1 105 ? -0.364 2.288 2.154 1.00 97.88 105 LEU A N 1
ATOM 869 C CA . LEU A 1 105 ? -0.996 1.634 1.000 1.00 97.88 105 LEU A CA 1
ATOM 870 C C . LEU A 1 105 ? -0.872 0.104 1.071 1.00 97.88 105 LEU A C 1
ATOM 872 O O . LEU A 1 105 ? -1.823 -0.591 0.721 1.00 97.88 105 LEU A O 1
ATOM 876 N N . GLU A 1 106 ? 0.243 -0.428 1.574 1.00 96.69 106 GLU A N 1
ATOM 877 C CA . GLU A 1 106 ? 0.424 -1.869 1.824 1.00 96.69 106 GLU A CA 1
ATOM 878 C C . GLU A 1 106 ? -0.530 -2.390 2.893 1.00 96.69 106 GLU A C 1
ATOM 880 O O . GLU A 1 106 ? -1.233 -3.378 2.670 1.00 96.69 106 GLU A O 1
ATOM 885 N N . LEU A 1 107 ? -0.649 -1.668 4.002 1.00 96.50 107 LEU A N 1
ATOM 886 C CA . LEU A 1 107 ? -1.603 -1.973 5.062 1.00 96.50 107 LEU A CA 1
ATOM 887 C C . LEU A 1 107 ? -3.061 -1.929 4.581 1.00 96.50 107 LEU A C 1
ATOM 889 O O . LEU A 1 107 ? -3.858 -2.807 4.926 1.00 96.50 107 LEU A O 1
ATOM 893 N N . TYR A 1 108 ? -3.408 -0.935 3.763 1.00 97.50 108 TYR A N 1
ATOM 894 C CA . TYR A 1 108 ? -4.739 -0.809 3.175 1.00 97.50 108 TYR A CA 1
ATOM 895 C C . TYR A 1 108 ? -5.042 -1.944 2.187 1.00 97.50 108 TYR A C 1
ATOM 897 O O . TYR A 1 108 ? -6.102 -2.571 2.266 1.00 97.50 108 TYR A O 1
ATOM 905 N N . ALA A 1 109 ? -4.107 -2.257 1.282 1.00 96.75 109 ALA A N 1
ATOM 906 C CA . ALA A 1 109 ? -4.246 -3.375 0.349 1.00 96.75 109 ALA A CA 1
ATOM 907 C C . ALA A 1 109 ? -4.423 -4.704 1.101 1.00 96.75 109 ALA A C 1
ATOM 909 O O . ALA A 1 109 ? -5.237 -5.536 0.708 1.00 96.75 109 ALA A O 1
ATOM 910 N N . ALA A 1 110 ? -3.733 -4.861 2.232 1.00 95.56 110 ALA A N 1
ATOM 911 C CA . ALA A 1 110 ? -3.855 -6.015 3.107 1.00 95.56 110 ALA A CA 1
ATOM 912 C C . ALA A 1 110 ? -5.103 -6.015 4.005 1.00 95.56 110 ALA A C 1
ATOM 914 O O . ALA A 1 110 ? -5.271 -6.976 4.752 1.00 95.56 110 ALA A O 1
ATOM 915 N N . ARG A 1 111 ? -5.952 -4.972 3.972 1.00 96.06 111 ARG A N 1
ATOM 916 C CA . ARG A 1 111 ? -7.093 -4.776 4.892 1.00 96.06 111 ARG A CA 1
ATOM 917 C C . ARG A 1 111 ? -6.688 -4.968 6.358 1.00 96.06 111 ARG A C 1
ATOM 919 O O . ARG A 1 111 ? -7.377 -5.646 7.119 1.00 96.06 111 ARG A O 1
ATOM 926 N N . ILE A 1 112 ? -5.550 -4.398 6.771 1.00 96.00 112 ILE A N 1
ATOM 927 C CA . ILE A 1 112 ? -4.974 -4.669 8.100 1.00 96.00 112 ILE A CA 1
ATOM 928 C C . ILE A 1 112 ? -5.936 -4.335 9.250 1.00 96.00 112 ILE A C 1
ATOM 930 O O . ILE A 1 112 ? -5.983 -5.043 10.250 1.00 96.00 112 ILE A O 1
ATOM 934 N N . PHE A 1 113 ? -6.751 -3.295 9.077 1.00 94.69 113 PHE A N 1
ATOM 935 C CA . PHE A 1 113 ? -7.739 -2.828 10.048 1.00 94.69 113 PHE A CA 1
ATOM 936 C C . PHE A 1 113 ? -8.944 -3.769 10.199 1.00 94.69 113 PHE A C 1
ATOM 938 O O . PHE A 1 113 ? -9.688 -3.649 11.169 1.00 94.69 113 PHE A O 1
ATOM 945 N N . ASP A 1 114 ? -9.113 -4.730 9.288 1.00 95.56 114 ASP A N 1
ATOM 946 C CA . ASP A 1 114 ? -10.073 -5.825 9.437 1.00 95.56 114 ASP A CA 1
ATOM 947 C C . ASP A 1 114 ? -9.447 -7.061 10.096 1.00 95.56 114 ASP A C 1
ATOM 949 O O . ASP A 1 114 ? -10.166 -7.952 10.540 1.00 95.56 114 ASP A O 1
ATOM 953 N N . ASN A 1 115 ? -8.115 -7.129 10.197 1.00 95.38 115 ASN A N 1
ATOM 954 C CA . ASN A 1 115 ? -7.402 -8.278 10.739 1.00 95.38 115 ASN A CA 1
ATOM 955 C C . ASN A 1 115 ? -7.349 -8.231 12.280 1.00 95.38 115 ASN A C 1
ATOM 957 O O . ASN A 1 115 ? -6.593 -7.430 12.835 1.00 95.38 115 ASN A O 1
ATOM 961 N N . PRO A 1 116 ? -8.007 -9.161 13.004 1.00 94.12 116 PRO A N 1
ATOM 962 C CA . PRO A 1 116 ? -7.999 -9.171 14.471 1.00 94.12 116 PRO A CA 1
ATOM 963 C C . PRO A 1 116 ? -6.622 -9.438 15.096 1.00 94.12 116 PRO A C 1
ATOM 965 O O . PRO A 1 116 ? -6.459 -9.317 16.307 1.00 94.12 116 PRO A O 1
ATOM 968 N N . LYS A 1 117 ? -5.636 -9.869 14.297 1.00 94.19 117 LYS A N 1
ATOM 969 C CA . LYS A 1 117 ? -4.252 -10.089 14.742 1.00 94.19 117 LYS A CA 1
ATOM 970 C C . LYS A 1 117 ? -3.387 -8.835 14.638 1.00 94.19 117 LYS A C 1
ATOM 972 O O . LYS A 1 117 ? -2.240 -8.874 15.083 1.00 94.19 117 LYS A O 1
ATOM 977 N N . TRP A 1 118 ? -3.883 -7.762 14.026 1.00 94.88 118 TRP A N 1
ATOM 978 C CA . TRP A 1 118 ? -3.164 -6.497 14.004 1.00 94.88 118 TRP A CA 1
ATOM 979 C C . TRP A 1 118 ? -3.114 -5.909 15.414 1.00 94.88 118 TRP A C 1
ATOM 981 O O . TRP A 1 118 ? -4.122 -5.864 16.114 1.00 94.88 118 TRP A O 1
ATOM 991 N N . VAL A 1 119 ? -1.926 -5.473 15.836 1.00 93.56 119 VAL A N 1
ATOM 992 C CA . VAL A 1 119 ? -1.684 -4.995 17.206 1.00 93.56 119 VAL A CA 1
ATOM 993 C C . VAL A 1 119 ? -2.585 -3.819 17.589 1.00 93.56 119 VAL A C 1
ATOM 995 O O . VAL A 1 119 ? -3.029 -3.746 18.733 1.00 93.56 119 VAL A O 1
ATOM 998 N N . ASP A 1 120 ? -2.931 -2.970 16.621 1.00 94.19 120 ASP A N 1
ATOM 999 C CA . ASP A 1 120 ? -3.757 -1.783 16.840 1.00 94.19 120 ASP A CA 1
ATOM 1000 C C . ASP A 1 120 ? -5.234 -1.995 16.484 1.00 94.19 120 ASP A C 1
ATOM 1002 O O . ASP A 1 120 ? -6.004 -1.039 16.502 1.00 94.19 120 ASP A O 1
ATOM 1006 N N . TYR A 1 121 ? -5.664 -3.233 16.209 1.00 94.56 121 TYR A N 1
ATOM 1007 C CA . TYR A 1 121 ? -7.023 -3.549 15.752 1.00 94.56 121 TYR A CA 1
ATOM 1008 C C . TYR A 1 121 ? -8.121 -2.908 16.618 1.00 94.56 121 TYR A C 1
ATOM 1010 O O . TYR A 1 121 ? -8.975 -2.175 16.117 1.00 94.56 121 TYR A O 1
ATOM 1018 N N . GLU A 1 122 ? -8.078 -3.121 17.937 1.00 94.94 122 GLU A N 1
ATOM 1019 C CA . GLU A 1 122 ? -9.067 -2.542 18.857 1.00 94.94 122 GLU A CA 1
ATOM 1020 C C . GLU A 1 122 ? -8.900 -1.024 19.018 1.00 94.94 122 GLU A C 1
ATOM 1022 O O . GLU A 1 122 ? -9.888 -0.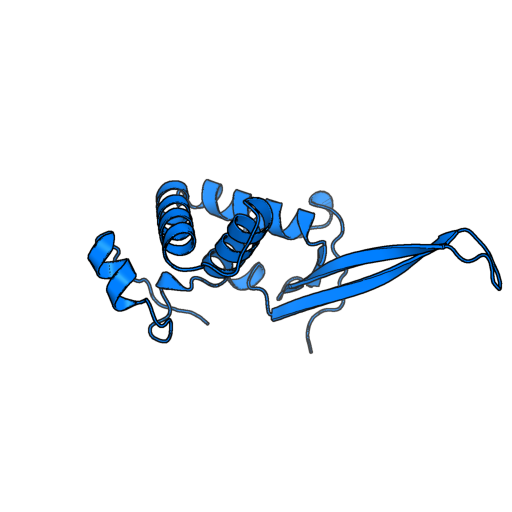294 19.145 1.00 94.94 122 GLU A O 1
ATOM 1027 N N . ALA A 1 123 ? -7.655 -0.541 19.029 1.00 96.06 123 ALA A N 1
ATOM 1028 C CA . ALA A 1 123 ? -7.332 0.859 19.274 1.00 96.06 123 ALA A CA 1
ATOM 1029 C C . ALA A 1 123 ? -7.781 1.746 18.105 1.00 96.06 123 ALA A C 1
ATOM 1031 O O . ALA A 1 123 ? -8.471 2.744 18.328 1.00 96.06 123 ALA A O 1
ATOM 1032 N N . PHE A 1 124 ? -7.478 1.327 16.876 1.00 96.31 124 PHE A N 1
ATOM 1033 C CA . PHE A 1 124 ? -7.896 1.982 15.643 1.00 96.31 124 PHE A CA 1
ATOM 1034 C C . PHE A 1 124 ? -9.424 2.009 15.518 1.00 96.31 124 PHE A C 1
ATOM 1036 O O . PHE A 1 124 ? -10.019 3.077 15.338 1.00 96.31 124 PHE A O 1
ATOM 1043 N N . ALA A 1 125 ? -10.078 0.852 15.703 1.00 95.81 125 ALA A N 1
ATOM 1044 C CA . ALA A 1 125 ? -11.533 0.736 15.628 1.00 95.81 125 ALA A CA 1
ATOM 1045 C C . ALA A 1 125 ? -12.235 1.653 16.637 1.00 95.81 125 ALA A C 1
ATOM 1047 O O . ALA A 1 125 ? -13.185 2.360 16.297 1.00 95.81 125 ALA A O 1
ATOM 1048 N N . LYS A 1 126 ? -11.733 1.706 17.875 1.00 96.56 126 LYS A N 1
ATOM 1049 C CA . LYS A 1 126 ? -12.275 2.577 18.919 1.00 96.56 126 LYS A CA 1
ATOM 1050 C C . LYS A 1 126 ? -12.031 4.060 18.640 1.00 96.56 126 LYS A C 1
ATOM 1052 O O . LYS A 1 126 ? -12.929 4.859 18.897 1.00 96.56 126 LYS A O 1
ATOM 1057 N N . HIS A 1 127 ? -10.841 4.433 18.168 1.00 96.38 127 HIS A N 1
ATOM 1058 C CA . HIS A 1 127 ? -10.477 5.832 17.941 1.00 96.38 127 HIS A CA 1
ATOM 1059 C C . HIS A 1 127 ? -11.341 6.470 16.850 1.00 96.38 127 HIS A C 1
ATOM 1061 O O . HIS A 1 127 ? -11.873 7.561 17.041 1.00 96.38 127 HIS A O 1
ATOM 1067 N N . TYR A 1 128 ? -11.539 5.756 15.741 1.00 96.31 128 TYR A N 1
ATOM 1068 C CA . TYR A 1 128 ? -12.277 6.265 14.586 1.00 96.31 128 TYR A CA 1
ATOM 1069 C C . TYR A 1 128 ? -13.733 5.785 14.498 1.00 96.31 128 TYR A C 1
ATOM 1071 O O . TYR A 1 128 ? -14.440 6.151 13.562 1.00 96.31 128 TYR A O 1
ATOM 1079 N N . GLY A 1 129 ? -14.195 4.963 15.447 1.00 94.19 129 GLY A N 1
ATOM 1080 C CA . GLY A 1 129 ? -15.524 4.348 15.395 1.00 94.19 129 GLY A CA 1
ATOM 1081 C C . GLY A 1 129 ? -15.703 3.393 14.208 1.00 94.19 129 GLY A C 1
ATOM 1082 O O . GLY A 1 129 ? -16.823 3.213 13.732 1.00 94.19 129 GLY A O 1
ATOM 1083 N N . TYR A 1 130 ? -14.608 2.813 13.709 1.00 93.94 130 TYR A N 1
ATOM 1084 C CA . TYR A 1 130 ? -14.619 1.891 12.577 1.00 93.94 130 TYR A CA 1
ATOM 1085 C C . TYR A 1 130 ? -15.188 0.529 12.993 1.00 93.94 130 TYR A C 1
ATOM 1087 O O . TYR A 1 130 ? -14.904 0.030 14.083 1.00 93.94 130 TYR A O 1
ATOM 1095 N N . GLN A 1 131 ? -15.995 -0.074 12.118 1.00 93.19 131 GLN A N 1
ATOM 1096 C CA . GLN A 1 131 ? -16.529 -1.423 12.295 1.00 93.19 131 GLN A CA 1
ATOM 1097 C C . GLN A 1 131 ? -15.814 -2.377 11.332 1.00 93.19 131 GLN A C 1
ATOM 1099 O O . GLN A 1 131 ? -16.081 -2.315 10.130 1.00 93.19 131 GLN A O 1
ATOM 1104 N N . PRO A 1 132 ? -14.928 -3.252 11.843 1.00 90.62 132 PRO A N 1
ATOM 1105 C CA . PRO A 1 132 ? -14.204 -4.213 11.025 1.00 90.62 132 PRO A CA 1
ATOM 1106 C C . PRO A 1 132 ? -15.113 -5.125 10.209 1.00 90.62 132 PRO A C 1
ATOM 1108 O O . PRO A 1 132 ? -16.129 -5.630 10.699 1.00 90.62 132 PRO A O 1
ATOM 1111 N N . GLN A 1 133 ? -14.722 -5.344 8.960 1.00 89.25 133 GLN A N 1
ATOM 1112 C CA . GLN A 1 133 ? -15.377 -6.271 8.046 1.00 89.25 133 GLN A CA 1
ATOM 1113 C C . GLN A 1 133 ? -14.782 -7.680 8.184 1.00 89.25 133 GLN A C 1
ATOM 1115 O O . GLN A 1 133 ? -13.832 -7.915 8.930 1.00 89.25 133 GLN A O 1
ATOM 1120 N N . SER A 1 134 ? -15.368 -8.656 7.483 1.00 82.88 134 SER A N 1
ATOM 1121 C CA . SER A 1 134 ? -14.823 -10.018 7.472 1.00 82.88 134 SER A CA 1
ATOM 1122 C C . SER A 1 134 ? -13.462 -10.036 6.779 1.00 82.88 134 SER A C 1
ATOM 1124 O O . SER A 1 134 ? -13.352 -9.673 5.612 1.00 82.88 134 SER A O 1
ATOM 1126 N N . TYR A 1 135 ? -12.436 -10.473 7.505 1.00 80.00 135 TYR A N 1
ATOM 1127 C CA . TYR A 1 135 ? -11.074 -10.561 6.997 1.00 80.00 135 TYR A CA 1
ATOM 1128 C C . TYR A 1 135 ? -10.852 -11.858 6.212 1.00 80.00 135 TYR A C 1
ATOM 1130 O O . TYR A 1 135 ? -10.810 -12.947 6.790 1.00 80.00 135 TYR A O 1
ATOM 1138 N N . GLU A 1 136 ? -10.682 -11.733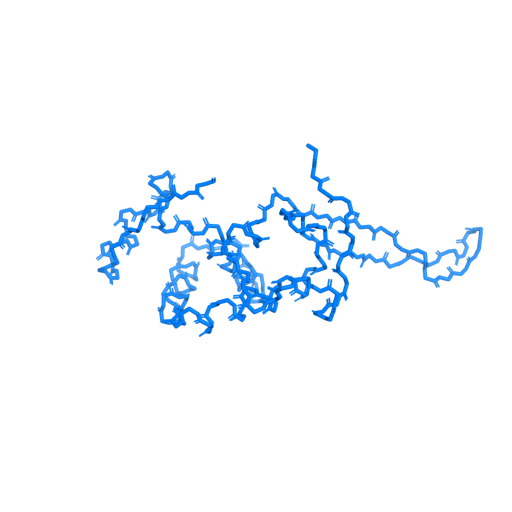 4.899 1.00 68.44 136 GLU A N 1
ATOM 1139 C CA . GLU A 1 136 ? -10.208 -12.804 4.021 1.00 68.44 136 GLU A CA 1
ATOM 1140 C C . GLU A 1 136 ? -8.707 -12.602 3.789 1.00 68.44 136 GLU A C 1
ATOM 1142 O O . GLU A 1 136 ? -8.300 -11.916 2.854 1.00 68.44 136 GLU A O 1
ATOM 1147 N N . GLY A 1 137 ? -7.898 -13.112 4.722 1.00 58.25 137 GLY A N 1
ATOM 1148 C CA . GLY A 1 137 ? -6.434 -13.057 4.640 1.00 58.25 137 GLY A CA 1
ATOM 1149 C C . GLY A 1 137 ? -5.831 -13.895 3.520 1.00 58.25 137 GLY A C 1
ATOM 1150 O O . GLY A 1 137 ? -6.526 -14.785 2.974 1.00 58.25 137 GLY A O 1
#

Mean predicted aligned error: 4.3 Å

Sequence (137 aa):
MYPRTIIDSLSAVPNRDQLTHKDLHAHFSTGQSILLSGSGRDKKYGYRNGIQTDLGDIRNDVWLDLVRELIVRSHEEDLFDKLLEWEKEHTYWLKTKAELEHYTLELYAARIFDNPKWVDYEAFAKHYGYQPQSYEG

pLDDT: mean 93.41, std 5.89, range [58.25, 98.25]

Secondary structure (DSSP, 8-state):
-----EE-SGGGSTTGGG--HHHH---EEEEEEEEEE--GGG-EEEEEEEEE-SS-EEEHHHHHHHHHHHHHHHT-HHHHHHHHHHHHHH-TT--SHHHHHHHHHHHHHTTGGG-TTSTTHHHHHHHHT--------

Radius of gyration: 17.12 Å; Cα contacts (8 Å, |Δi|>4): 175; chains: 1; bounding box: 50×32×41 Å

Foldseek 3Di:
DADADEAEDPVSQPPLVPDDLQQLQFPDKDKDWAFPDDDDPGTDTDMFIFTGGNRHTYTLVSSLVSLVVVCVSVVPPVVLVLLLVVCVVVVPPQDDPVSSSSVSSNCVSQLVLLDPPRPCNVVSCVVVVDDHDHHPD